Protein AF-A0A6V7H4J6-F1 (afdb_monomer)

Radius of gyration: 13.75 Å; Cα contacts (8 Å, |Δi|>4): 128; chains: 1; bounding box: 33×28×32 Å

InterPro domains:
  IPR024131 Peptide arginase FlmR/OhkR-like [PF12640] (1-95)
  IPR024131 Peptide arginase FlmR/OhkR-like [PTHR13225] (1-98)

Foldseek 3Di:
DVVVVVVVLVVCPDPQAADEDEAEELAQLCAAQQQAALVCLVVPVSLVVRDDSSHVPLSCVSVRNHPHYHYDHDPPSVPDDDDDDDDDDDADDPNRGD

Structure (mmCIF, N/CA/C/O backbone):
data_AF-A0A6V7H4J6-F1
#
_entry.id   AF-A0A6V7H4J6-F1
#
loop_
_atom_site.group_PDB
_atom_site.id
_atom_site.type_symbol
_atom_site.label_atom_id
_atom_site.label_alt_id
_atom_site.label_comp_id
_atom_site.label_asym_id
_atom_site.label_entity_id
_atom_site.label_seq_id
_atom_site.pdbx_PDB_ins_code
_atom_site.Cartn_x
_atom_site.Cartn_y
_atom_site.Cartn_z
_atom_site.occupancy
_atom_site.B_iso_or_equiv
_atom_site.auth_seq_id
_atom_site.auth_comp_id
_atom_site.auth_asym_id
_atom_site.auth_atom_id
_atom_site.pdbx_PDB_model_num
ATOM 1 N N . VAL A 1 1 ? 4.525 15.419 0.573 1.00 87.50 1 VAL A N 1
ATOM 2 C CA . VAL A 1 1 ? 4.190 14.719 -0.696 1.00 87.50 1 VAL A CA 1
ATOM 3 C C . VAL A 1 1 ? 2.796 14.097 -0.653 1.00 87.50 1 VAL A C 1
ATOM 5 O O . VAL A 1 1 ? 1.980 14.443 -1.499 1.00 87.50 1 VAL A O 1
ATOM 8 N N . LEU A 1 2 ? 2.478 13.268 0.349 1.00 94.31 2 LEU A N 1
ATOM 9 C CA . LEU A 1 2 ? 1.199 12.542 0.440 1.00 94.31 2 LEU A CA 1
ATOM 10 C C . LEU A 1 2 ? -0.083 13.385 0.267 1.00 94.31 2 LEU A C 1
ATOM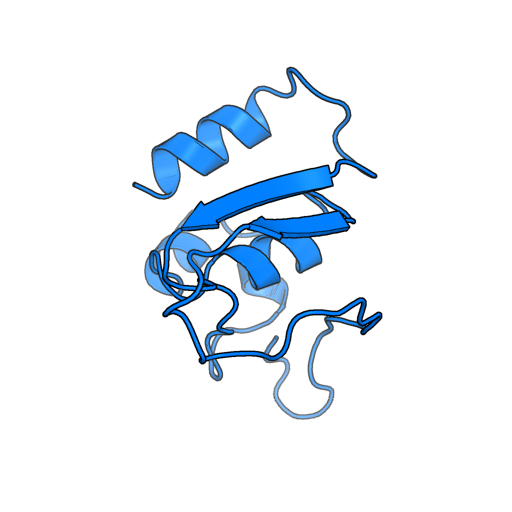 12 O O . LEU A 1 2 ? -0.964 12.934 -0.465 1.00 94.31 2 LEU A O 1
ATOM 16 N N . PRO A 1 3 ? -0.202 14.620 0.807 1.00 94.62 3 PRO A N 1
ATOM 17 C CA . PRO A 1 3 ? -1.409 15.425 0.598 1.00 94.62 3 PRO A CA 1
ATOM 18 C C . PRO A 1 3 ? -1.727 15.701 -0.878 1.00 94.62 3 PRO A C 1
ATOM 20 O O . PRO A 1 3 ? -2.896 15.796 -1.247 1.00 94.62 3 PRO A O 1
ATOM 23 N N . PHE A 1 4 ? -0.706 15.800 -1.736 1.00 94.88 4 PHE A N 1
ATOM 24 C CA . PHE A 1 4 ? -0.898 16.002 -3.173 1.00 94.88 4 PHE A CA 1
ATOM 25 C C . PHE A 1 4 ? -1.417 14.735 -3.859 1.00 94.88 4 PHE A C 1
ATOM 27 O O . PHE A 1 4 ? -2.346 14.828 -4.657 1.00 94.88 4 PHE A O 1
ATOM 34 N N . ILE A 1 5 ? -0.881 13.564 -3.499 1.00 92.81 5 ILE A N 1
ATOM 35 C CA . ILE A 1 5 ? -1.328 12.262 -4.021 1.00 92.81 5 ILE A CA 1
ATOM 36 C C . ILE A 1 5 ? -2.789 12.014 -3.633 1.00 92.81 5 ILE A C 1
ATOM 38 O O . ILE A 1 5 ? -3.627 11.770 -4.499 1.00 92.81 5 ILE A O 1
ATOM 42 N N . TYR A 1 6 ? -3.128 12.168 -2.350 1.00 93.19 6 TYR A N 1
ATOM 43 C CA . TYR A 1 6 ? -4.498 11.983 -1.861 1.00 93.19 6 TYR A CA 1
ATOM 44 C C . TYR A 1 6 ? -5.479 12.997 -2.459 1.00 93.19 6 TYR A C 1
ATOM 46 O O . TYR A 1 6 ? -6.632 12.655 -2.717 1.00 93.19 6 TYR A O 1
ATOM 54 N N . ARG A 1 7 ? -5.040 14.232 -2.747 1.00 93.38 7 ARG A N 1
ATOM 55 C CA . ARG A 1 7 ? -5.855 15.203 -3.493 1.00 93.38 7 ARG A CA 1
ATOM 56 C C . ARG A 1 7 ? -6.162 14.707 -4.910 1.00 93.38 7 ARG A C 1
ATOM 58 O O . ARG A 1 7 ? -7.301 14.828 -5.349 1.00 93.38 7 ARG A O 1
ATOM 65 N N . CYS A 1 8 ? -5.180 14.138 -5.609 1.00 91.88 8 CYS A N 1
ATOM 66 C CA . CYS A 1 8 ? -5.389 13.550 -6.933 1.00 91.88 8 CYS A CA 1
ATOM 67 C C . CYS A 1 8 ? -6.329 12.334 -6.876 1.00 91.88 8 CYS A C 1
ATOM 69 O O . CYS A 1 8 ? -7.264 12.265 -7.668 1.00 91.88 8 CYS A O 1
ATOM 71 N N . LEU A 1 9 ? -6.180 11.435 -5.899 1.00 89.50 9 LEU A N 1
ATOM 72 C CA . LEU A 1 9 ? -7.136 10.336 -5.686 1.00 89.50 9 LEU A CA 1
ATOM 73 C C . LEU A 1 9 ? -8.561 10.867 -5.434 1.00 89.50 9 LEU A C 1
ATOM 75 O O . LEU A 1 9 ? -9.520 10.451 -6.082 1.00 89.50 9 LEU A O 1
ATOM 79 N N . GLY A 1 10 ? -8.694 11.859 -4.548 1.00 89.75 10 GLY A N 1
ATOM 80 C CA . GLY A 1 10 ? -9.973 12.475 -4.188 1.00 89.75 10 GLY A CA 1
ATOM 81 C C . GLY A 1 10 ? -10.632 13.296 -5.299 1.00 89.75 10 GLY A C 1
ATOM 82 O O . GLY A 1 10 ? -11.824 13.576 -5.211 1.00 89.75 10 GLY A O 1
ATOM 83 N N . SER A 1 11 ? -9.891 13.655 -6.351 1.00 91.75 11 SER A N 1
ATOM 84 C CA . SER A 1 11 ? -10.444 14.334 -7.529 1.00 91.75 11 SER A CA 1
ATOM 85 C C . SER A 1 11 ? -11.218 13.406 -8.473 1.00 91.75 11 SER A C 1
ATOM 87 O O . SER A 1 11 ? -11.901 13.902 -9.362 1.00 91.75 11 SER A O 1
ATOM 89 N N . LYS A 1 12 ? -11.165 12.081 -8.253 1.00 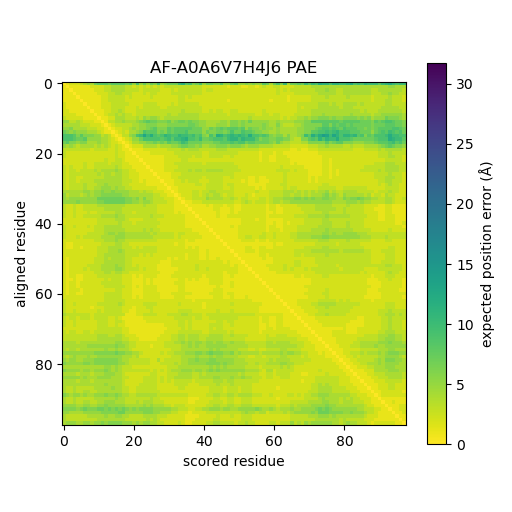86.31 12 LYS A N 1
ATOM 90 C CA . LYS A 1 12 ? -12.016 11.080 -8.926 1.00 86.31 12 LYS A CA 1
ATOM 91 C C . LYS A 1 12 ? -11.962 11.126 -10.460 1.00 86.31 12 LYS A C 1
ATOM 93 O O . LYS A 1 12 ? -12.959 10.880 -11.129 1.00 86.31 12 LYS A O 1
ATOM 98 N N . HIS A 1 13 ? -10.784 11.401 -11.023 1.00 88.81 13 HIS A N 1
ATOM 99 C CA . HIS A 1 13 ? -10.551 11.258 -12.468 1.00 88.81 13 HIS A CA 1
ATOM 100 C C . HIS A 1 13 ? -10.599 9.790 -12.930 1.00 88.81 13 HIS A C 1
ATOM 102 O O . HIS A 1 13 ? -10.791 9.522 -14.112 1.00 88.81 13 HIS A O 1
ATOM 108 N N . LEU A 1 14 ? -10.416 8.849 -11.999 1.00 84.81 14 LEU A N 1
ATOM 109 C CA . LEU A 1 14 ? -10.563 7.408 -12.199 1.00 84.81 14 LEU A CA 1
ATOM 110 C C . LEU A 1 14 ? -11.753 6.890 -11.373 1.00 84.81 14 LEU A C 1
ATOM 112 O O . LEU A 1 14 ? -12.139 7.551 -10.399 1.00 84.81 14 LEU A O 1
ATOM 116 N N . PRO A 1 15 ? -12.313 5.709 -11.714 1.00 84.50 15 PRO A N 1
ATOM 117 C CA . PRO A 1 15 ? -13.239 4.992 -10.837 1.00 84.50 15 PRO A CA 1
ATOM 118 C C . PRO A 1 15 ? -12.684 4.906 -9.414 1.00 84.50 15 PRO A C 1
ATOM 120 O O . PRO A 1 15 ? -11.476 4.879 -9.227 1.00 84.50 15 PRO A O 1
ATOM 123 N N . PHE A 1 16 ? -13.531 4.892 -8.387 1.00 77.38 16 PHE A N 1
ATOM 124 C CA . PHE A 1 16 ? -13.028 4.948 -7.008 1.00 77.38 16 PHE A CA 1
ATOM 125 C C . PHE A 1 16 ? -12.507 3.597 -6.491 1.00 77.38 16 PHE A C 1
ATOM 127 O O . PHE A 1 16 ? -11.785 3.564 -5.503 1.00 77.38 16 PHE A O 1
ATOM 134 N N . GLU A 1 17 ? -12.848 2.499 -7.166 1.00 78.81 17 GLU A N 1
ATOM 135 C CA . GLU A 1 17 ? -12.523 1.133 -6.758 1.00 78.81 17 GLU A CA 1
ATOM 136 C C . GLU A 1 17 ? -11.963 0.310 -7.925 1.00 78.81 17 GLU A C 1
ATOM 138 O O . GLU A 1 17 ? -12.160 0.636 -9.095 1.00 78.81 17 GLU A O 1
ATOM 143 N N . GLY A 1 18 ? -11.251 -0.774 -7.603 1.00 81.81 18 GLY A N 1
ATOM 144 C CA . GLY A 1 18 ? -10.754 -1.730 -8.600 1.00 81.81 18 GLY A CA 1
ATOM 145 C C . GLY A 1 18 ? -9.555 -1.258 -9.430 1.00 81.81 18 GLY A C 1
ATOM 146 O O . GLY A 1 18 ? -9.078 -2.010 -10.276 1.00 81.81 18 GLY A O 1
ATOM 147 N N . ASN A 1 19 ? -9.030 -0.057 -9.175 1.00 91.31 19 ASN A N 1
ATOM 148 C CA . ASN A 1 19 ? -7.867 0.460 -9.894 1.00 91.31 19 ASN A CA 1
ATOM 149 C C . ASN A 1 19 ? -6.598 -0.360 -9.636 1.00 91.31 19 ASN A C 1
ATOM 151 O O . ASN A 1 19 ? -6.428 -0.979 -8.576 1.00 91.31 19 ASN A O 1
ATOM 155 N N . ALA A 1 20 ? -5.672 -0.270 -10.591 1.00 94.12 20 ALA A N 1
ATOM 156 C CA . ALA A 1 20 ? -4.290 -0.692 -10.433 1.00 94.12 20 ALA A CA 1
ATOM 157 C C . ALA A 1 20 ? -3.389 0.522 -10.167 1.00 94.12 20 ALA A C 1
ATOM 159 O O . ALA A 1 20 ? -3.389 1.483 -10.935 1.00 94.12 20 ALA A O 1
ATOM 160 N N . PHE A 1 21 ? -2.616 0.465 -9.085 1.00 95.12 21 PHE A N 1
ATOM 161 C CA . PHE A 1 21 ? -1.577 1.431 -8.753 1.00 95.12 21 PHE A CA 1
ATOM 162 C C . PHE A 1 21 ? -0.216 0.892 -9.199 1.00 95.12 21 PHE A C 1
ATOM 164 O O . PHE A 1 21 ? 0.181 -0.205 -8.802 1.00 95.12 21 PHE A O 1
ATOM 171 N N . VAL A 1 22 ? 0.490 1.658 -10.033 1.00 97.06 22 VAL A N 1
ATOM 172 C CA . VAL A 1 22 ? 1.836 1.320 -10.513 1.00 97.06 22 VAL A CA 1
ATOM 173 C C . VAL A 1 22 ? 2.848 2.185 -9.771 1.00 97.06 22 VAL A C 1
ATOM 175 O O . VAL A 1 22 ? 2.846 3.406 -9.917 1.00 97.06 22 VAL A O 1
ATOM 178 N N . HIS A 1 23 ? 3.706 1.543 -8.983 1.00 97.19 23 HIS A N 1
ATOM 179 C CA . HIS A 1 23 ? 4.773 2.166 -8.208 1.00 97.19 23 HIS A CA 1
ATOM 180 C C . HIS A 1 23 ? 6.117 1.938 -8.900 1.00 97.19 23 HIS A C 1
ATOM 182 O O . HIS A 1 23 ? 6.532 0.792 -9.075 1.00 97.19 23 HIS A O 1
ATOM 188 N N . LEU A 1 24 ? 6.780 3.017 -9.314 1.00 97.62 24 LEU A N 1
ATOM 189 C CA . LEU A 1 24 ? 8.089 2.983 -9.970 1.00 97.62 24 LEU A CA 1
ATOM 190 C C . LEU A 1 24 ? 9.133 3.548 -9.005 1.00 97.62 24 LEU A C 1
ATOM 192 O O . LEU A 1 24 ? 9.310 4.762 -8.940 1.00 97.62 24 LEU A O 1
ATOM 196 N N . ASP A 1 25 ? 9.805 2.687 -8.248 1.00 96.88 25 ASP A N 1
ATOM 197 C CA . ASP A 1 25 ? 10.779 3.120 -7.239 1.00 96.88 25 ASP A CA 1
ATOM 198 C C . ASP A 1 25 ? 11.735 1.971 -6.880 1.00 96.88 25 ASP A C 1
ATOM 200 O O . ASP A 1 25 ? 11.427 0.794 -7.082 1.00 96.88 25 ASP A O 1
ATOM 204 N N . SER A 1 26 ? 12.906 2.286 -6.328 1.00 96.56 26 SER A N 1
ATOM 205 C CA . SER A 1 26 ? 13.785 1.281 -5.726 1.00 96.56 26 SER A CA 1
ATOM 206 C C . SER A 1 26 ? 13.311 0.806 -4.354 1.00 96.56 26 SER A C 1
ATOM 208 O O . SER A 1 26 ? 13.789 -0.227 -3.885 1.00 96.56 26 SER A O 1
ATOM 210 N N . HIS A 1 27 ? 12.404 1.533 -3.703 1.00 96.94 27 HIS A N 1
ATOM 211 C CA . HIS A 1 27 ? 11.794 1.165 -2.429 1.00 96.94 27 HIS A CA 1
ATOM 212 C C . HIS A 1 27 ? 10.344 0.721 -2.638 1.00 96.94 27 HIS A C 1
ATOM 214 O O . HIS A 1 27 ? 9.638 1.288 -3.466 1.00 96.94 27 HIS A O 1
ATOM 220 N N . PRO A 1 28 ? 9.869 -0.294 -1.903 1.00 95.56 28 PRO A N 1
ATOM 221 C CA . PRO A 1 28 ? 8.503 -0.764 -2.082 1.00 95.56 28 PRO A CA 1
ATOM 222 C C . PRO A 1 28 ? 7.459 0.209 -1.531 1.00 95.56 28 PRO A C 1
ATOM 224 O O . PRO A 1 28 ? 6.352 0.238 -2.051 1.00 95.56 28 PRO A O 1
ATOM 227 N N . ASP A 1 29 ? 7.780 0.965 -0.476 1.00 96.06 29 ASP A N 1
ATOM 228 C CA . ASP A 1 29 ? 6.858 1.867 0.239 1.00 96.06 29 ASP A CA 1
ATOM 229 C C . ASP A 1 29 ? 5.569 1.188 0.752 1.00 96.06 29 ASP A C 1
ATOM 231 O O . ASP A 1 29 ? 4.528 1.813 0.978 1.00 96.06 29 ASP A O 1
ATOM 235 N N . MET A 1 30 ? 5.650 -0.133 0.946 1.00 95.62 30 MET A N 1
ATOM 236 C CA . MET A 1 30 ? 4.557 -1.014 1.372 1.00 95.62 30 MET A CA 1
ATOM 237 C C . MET A 1 30 ? 4.608 -1.346 2.869 1.00 95.62 30 MET A C 1
ATOM 239 O O . MET A 1 30 ? 4.088 -2.379 3.283 1.00 95.62 30 MET A O 1
ATOM 243 N N . LEU A 1 31 ? 5.263 -0.535 3.703 1.00 94.94 31 LEU A N 1
ATOM 244 C CA . LEU A 1 31 ? 5.198 -0.757 5.148 1.00 94.94 31 LEU A CA 1
ATOM 245 C C . LEU A 1 31 ? 3.804 -0.397 5.691 1.00 94.94 31 LEU A C 1
ATOM 247 O O . LEU A 1 31 ? 3.028 0.312 5.052 1.00 94.94 31 LEU A O 1
ATOM 251 N N . ILE A 1 32 ? 3.497 -0.894 6.889 1.00 93.31 32 ILE A N 1
ATOM 252 C CA . ILE A 1 32 ? 2.282 -0.559 7.643 1.00 93.31 32 ILE A CA 1
ATOM 253 C C . ILE A 1 32 ? 2.707 0.053 8.986 1.00 93.31 32 ILE A C 1
ATOM 255 O O . ILE A 1 32 ? 3.573 -0.525 9.658 1.00 93.31 32 ILE A O 1
ATOM 259 N N . PRO A 1 33 ? 2.125 1.188 9.418 1.00 93.12 33 PRO A N 1
ATOM 260 C CA . PRO A 1 33 ? 2.381 1.728 10.747 1.00 93.12 33 PRO A CA 1
ATOM 261 C C . PRO A 1 33 ? 1.768 0.809 11.815 1.00 93.12 33 PRO A C 1
ATOM 263 O O . PRO A 1 33 ? 0.552 0.746 11.976 1.00 93.12 33 PRO A O 1
ATOM 266 N N . LYS A 1 34 ? 2.617 0.096 12.565 1.00 88.69 34 LYS A N 1
ATOM 267 C CA . LYS A 1 34 ? 2.208 -0.981 13.496 1.00 88.69 34 LYS A CA 1
ATOM 268 C C . LYS A 1 34 ? 1.239 -0.550 14.602 1.00 88.69 34 LYS A C 1
ATOM 270 O O . LYS A 1 34 ? 0.561 -1.391 15.180 1.00 88.69 34 LYS A O 1
ATOM 275 N N . THR A 1 35 ? 1.236 0.731 14.951 1.00 93.56 35 THR A N 1
ATOM 276 C CA . THR A 1 35 ? 0.436 1.286 16.051 1.00 93.56 35 THR A CA 1
ATOM 277 C C . THR A 1 35 ? -0.773 2.078 15.569 1.00 93.56 35 THR A C 1
ATOM 279 O O . THR A 1 35 ? -1.619 2.424 16.391 1.00 93.56 35 THR A O 1
ATOM 282 N N . MET A 1 36 ? -0.881 2.358 14.266 1.00 97.00 36 MET A N 1
ATOM 283 C CA . MET A 1 36 ? -1.998 3.128 13.727 1.00 97.00 36 MET A CA 1
ATOM 284 C C . MET A 1 36 ? -3.273 2.285 13.786 1.00 97.00 36 MET A C 1
ATOM 286 O O . MET A 1 36 ? -3.306 1.146 13.314 1.00 97.00 36 MET A O 1
ATOM 290 N N . LEU A 1 37 ? -4.345 2.851 14.343 1.00 97.94 37 LEU A N 1
ATOM 291 C CA . LEU A 1 37 ? -5.656 2.209 14.342 1.00 97.94 37 LEU A CA 1
ATOM 292 C C . LEU A 1 37 ? -6.172 2.068 12.908 1.00 97.94 37 LEU A C 1
ATOM 294 O O . LEU A 1 37 ? -6.102 3.006 12.118 1.00 97.94 37 LEU A O 1
ATOM 298 N N . ALA A 1 38 ? -6.781 0.929 12.578 1.00 97.50 38 ALA A N 1
ATOM 299 C CA . ALA A 1 38 ? -7.274 0.689 11.221 1.00 97.50 38 ALA A CA 1
ATOM 300 C C . ALA A 1 38 ? -8.295 1.741 10.766 1.00 97.50 38 ALA A C 1
ATOM 302 O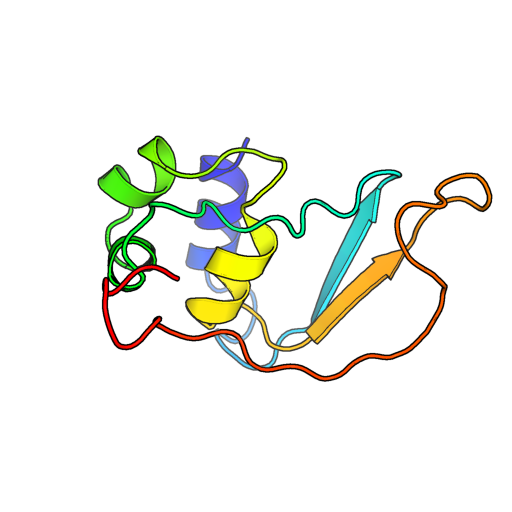 O . ALA A 1 38 ? -8.342 2.099 9.596 1.00 97.50 38 ALA A O 1
ATOM 303 N N . ASN A 1 39 ? -9.084 2.284 11.696 1.00 97.25 39 ASN A N 1
ATOM 304 C CA . ASN A 1 39 ? -10.087 3.298 11.378 1.00 97.25 39 ASN A CA 1
ATOM 305 C C . ASN A 1 39 ? -9.494 4.678 11.048 1.00 97.25 39 ASN A C 1
ATOM 307 O O . ASN A 1 39 ? -10.194 5.515 10.479 1.00 97.25 39 ASN A O 1
ATOM 311 N N . THR A 1 40 ? -8.218 4.912 11.359 1.00 97.62 40 THR A N 1
ATOM 312 C CA . THR A 1 40 ? -7.534 6.179 11.087 1.00 97.62 40 THR A CA 1
ATOM 313 C C . THR A 1 40 ? -7.443 6.479 9.591 1.00 97.62 40 THR A C 1
ATOM 315 O O . THR A 1 40 ? -7.417 7.645 9.216 1.00 97.62 40 THR A O 1
ATOM 318 N N . VAL A 1 41 ? -7.502 5.467 8.713 1.00 96.38 41 VAL A N 1
ATOM 319 C CA . VAL A 1 41 ? -7.459 5.676 7.252 1.00 96.38 41 VAL A CA 1
ATOM 320 C C . VAL A 1 41 ? -8.600 6.545 6.708 1.00 96.38 41 VAL A C 1
ATOM 322 O O . VAL A 1 41 ? -8.472 7.110 5.625 1.00 96.38 41 VAL A O 1
ATOM 325 N N . TRP A 1 42 ? -9.701 6.685 7.453 1.00 95.50 42 TRP A N 1
ATOM 326 C CA . TRP A 1 42 ? -10.845 7.519 7.071 1.00 95.50 42 TRP A CA 1
ATOM 327 C C . TRP A 1 42 ? -10.846 8.912 7.719 1.00 95.50 42 TRP A C 1
ATOM 329 O O . TRP A 1 42 ? -11.651 9.758 7.328 1.00 95.50 42 TRP A O 1
ATOM 339 N N . ASP A 1 43 ? -9.936 9.192 8.656 1.00 96.88 43 ASP A N 1
ATOM 340 C CA . ASP A 1 43 ? -9.709 10.537 9.191 1.00 96.88 43 ASP A CA 1
ATOM 341 C C . ASP A 1 43 ? -8.454 11.128 8.549 1.00 96.88 43 ASP A C 1
ATOM 343 O O . ASP A 1 43 ? -7.330 10.820 8.928 1.00 96.88 43 ASP A O 1
ATOM 347 N N . LYS A 1 44 ? -8.646 12.030 7.584 1.00 93.62 44 LYS A N 1
ATOM 348 C CA . LYS A 1 44 ? -7.556 12.674 6.840 1.00 93.62 44 LYS A CA 1
ATOM 349 C C . LYS A 1 44 ? -6.484 13.302 7.741 1.00 93.62 44 LYS A C 1
ATOM 351 O O . LYS A 1 44 ? -5.303 13.237 7.403 1.00 93.62 44 LYS A O 1
ATOM 356 N N . ASN A 1 45 ? -6.883 13.974 8.820 1.00 94.12 45 ASN A N 1
ATOM 357 C CA . ASN A 1 45 ? -5.942 14.729 9.645 1.00 94.12 45 ASN A CA 1
ATOM 358 C C . ASN A 1 45 ? -5.099 13.778 10.493 1.00 94.12 45 ASN A C 1
ATOM 360 O O . ASN A 1 45 ? -3.881 13.932 10.533 1.00 94.12 45 ASN A O 1
ATOM 364 N N . GLN A 1 46 ? -5.738 12.777 11.102 1.00 96.62 46 GLN A N 1
ATOM 365 C CA . GLN A 1 46 ? -5.037 11.746 11.869 1.00 96.62 46 GLN A CA 1
ATOM 366 C C . GLN A 1 46 ? -4.198 10.840 10.966 1.00 96.62 46 GLN A C 1
ATOM 368 O O . GLN A 1 46 ? -3.076 10.487 11.312 1.00 96.62 46 GLN A O 1
ATOM 373 N N . LEU A 1 47 ? -4.695 10.505 9.775 1.00 96.94 47 LEU A N 1
ATOM 374 C CA . LEU A 1 47 ? -3.957 9.704 8.809 1.00 96.94 47 LEU A CA 1
ATOM 375 C C . LEU A 1 47 ? -2.612 10.351 8.496 1.00 96.94 47 LEU A C 1
ATOM 377 O O . 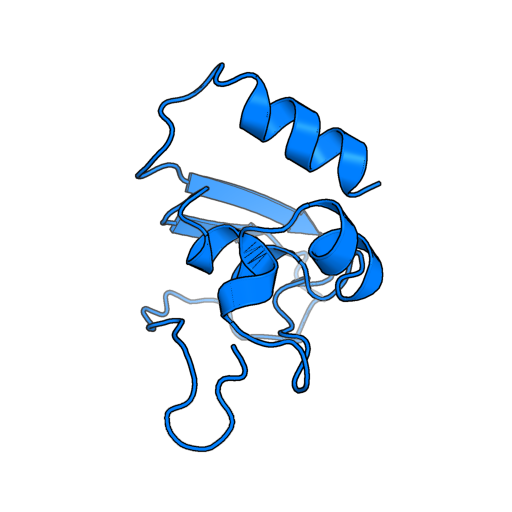LEU A 1 47 ? -1.579 9.714 8.653 1.00 96.94 47 LEU A O 1
ATOM 381 N N . PHE A 1 48 ? -2.600 11.633 8.123 1.00 96.44 48 PHE A N 1
ATOM 382 C CA . PHE A 1 48 ? -1.358 12.315 7.760 1.00 96.44 48 PHE A CA 1
ATOM 383 C C . PHE A 1 48 ? -0.378 12.539 8.916 1.00 96.44 48 PHE A C 1
ATOM 385 O O . PHE A 1 48 ? 0.777 12.853 8.635 1.00 96.44 48 PHE A O 1
ATOM 392 N N . SER A 1 49 ? -0.789 12.369 10.176 1.00 95.56 49 SER A N 1
ATOM 393 C CA . SER A 1 49 ? 0.154 12.307 11.300 1.00 95.56 49 SER A CA 1
ATOM 394 C C . SER A 1 49 ? 0.757 10.915 11.525 1.00 95.56 49 SER A C 1
ATOM 396 O O . SER A 1 49 ? 1.798 10.821 12.164 1.00 95.56 49 SER A O 1
ATOM 398 N N . GLU A 1 50 ? 0.138 9.855 11.000 1.00 96.81 50 GLU A N 1
ATOM 399 C CA . GLU A 1 50 ? 0.519 8.453 11.249 1.00 96.81 50 GLU A CA 1
ATOM 400 C C . GLU A 1 50 ? 1.298 7.810 10.088 1.00 96.81 50 GLU A C 1
A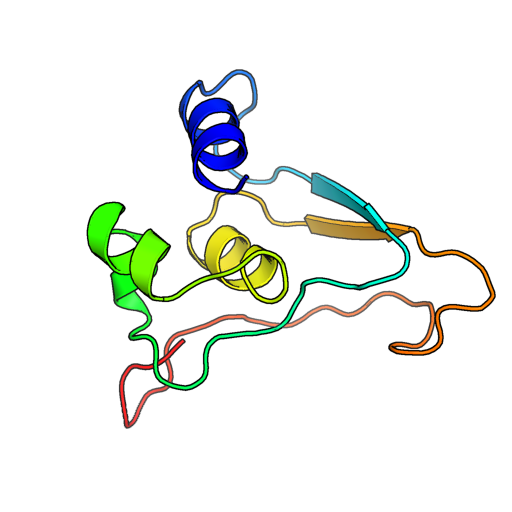TOM 402 O O . GLU A 1 50 ? 2.020 6.831 10.288 1.00 96.81 50 GLU A O 1
ATOM 407 N N . ILE A 1 51 ? 1.170 8.349 8.869 1.00 96.94 51 ILE A N 1
ATOM 408 C CA . ILE A 1 51 ? 1.835 7.813 7.671 1.00 96.94 51 ILE A CA 1
ATOM 409 C C . ILE A 1 51 ? 2.906 8.752 7.111 1.00 96.94 51 ILE A C 1
ATOM 411 O O . ILE A 1 51 ? 2.812 9.979 7.163 1.00 96.94 51 ILE A O 1
ATOM 415 N N . SER A 1 52 ? 3.906 8.151 6.482 1.00 96.19 52 SER A N 1
ATOM 416 C CA . SER A 1 52 ? 4.981 8.797 5.743 1.00 96.19 52 SER A CA 1
ATOM 417 C C . SER A 1 52 ? 5.139 8.136 4.367 1.00 96.19 52 SER A C 1
ATOM 419 O O . SER A 1 52 ? 4.385 7.240 3.984 1.00 96.19 52 SER A O 1
ATOM 421 N N . ILE A 1 53 ? 6.096 8.614 3.570 1.00 95.62 53 ILE A N 1
ATOM 422 C CA . ILE A 1 53 ? 6.300 8.116 2.201 1.00 95.62 53 ILE A CA 1
ATOM 423 C C . ILE A 1 53 ? 6.656 6.624 2.137 1.00 95.62 53 ILE A C 1
ATOM 425 O O . ILE A 1 53 ? 6.409 6.017 1.108 1.00 95.62 53 ILE A O 1
ATOM 429 N N . GLU A 1 54 ? 7.154 6.025 3.220 1.00 95.88 54 GLU A N 1
ATOM 430 C CA . GLU A 1 54 ? 7.591 4.621 3.245 1.00 95.88 54 GLU A CA 1
ATOM 431 C C . GLU A 1 54 ? 6.471 3.624 3.609 1.00 95.88 54 GLU A C 1
ATOM 433 O O . GLU A 1 54 ? 6.657 2.412 3.478 1.00 95.88 54 GLU A O 1
ATOM 438 N N . ASN A 1 55 ? 5.323 4.103 4.116 1.00 95.94 55 ASN A N 1
ATOM 439 C CA . ASN A 1 55 ? 4.297 3.252 4.738 1.00 95.94 55 ASN A CA 1
ATOM 440 C C . ASN A 1 55 ? 2.839 3.618 4.383 1.00 95.94 55 ASN A C 1
ATOM 442 O O . ASN A 1 55 ? 1.906 3.228 5.084 1.00 95.94 55 ASN A O 1
ATOM 446 N N . TRP A 1 56 ? 2.618 4.382 3.309 1.00 96.19 56 TRP A N 1
ATOM 447 C CA . TRP A 1 56 ? 1.288 4.891 2.948 1.00 96.19 56 TRP A CA 1
ATOM 448 C C . TRP A 1 56 ? 0.498 3.988 1.990 1.00 96.19 56 TRP A C 1
ATOM 450 O O . TRP A 1 56 ? -0.733 4.077 1.961 1.00 96.19 56 TRP A O 1
ATOM 460 N N . ILE A 1 57 ? 1.177 3.152 1.192 1.00 97.06 57 ILE A N 1
ATOM 461 C CA . ILE A 1 57 ? 0.550 2.407 0.087 1.00 97.06 57 ILE A CA 1
ATOM 462 C C . ILE A 1 57 ? -0.457 1.387 0.623 1.00 97.06 57 ILE A C 1
ATOM 464 O O . ILE A 1 57 ? -1.596 1.344 0.161 1.00 97.06 57 ILE A O 1
ATOM 468 N N . LEU A 1 58 ? -0.079 0.581 1.618 1.00 96.75 58 LEU A N 1
ATOM 469 C CA . LEU A 1 58 ? -0.981 -0.441 2.158 1.00 96.75 58 LEU A CA 1
ATOM 47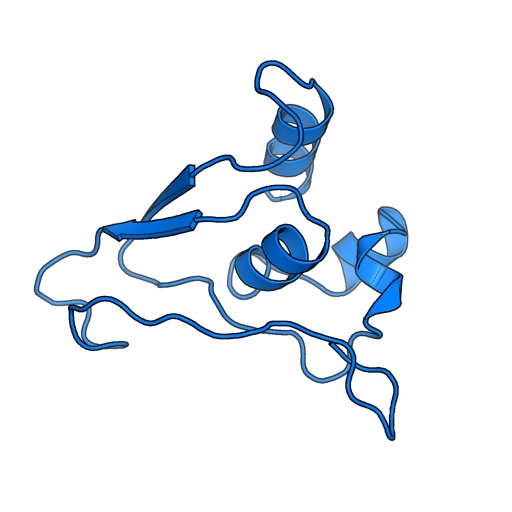0 C C . LEU A 1 58 ? -2.184 0.155 2.920 1.00 96.75 58 LEU A C 1
ATOM 472 O O . LEU A 1 58 ? -3.299 -0.312 2.683 1.00 96.75 58 LEU A O 1
ATOM 476 N N . PRO A 1 59 ? -2.041 1.223 3.734 1.00 96.44 59 PRO A N 1
ATOM 477 C CA . PRO A 1 59 ? -3.190 1.970 4.250 1.00 96.44 59 PRO A CA 1
ATOM 478 C C . PRO A 1 59 ? -4.133 2.510 3.164 1.00 96.44 59 PRO A C 1
ATOM 480 O O . PRO A 1 59 ? -5.351 2.418 3.313 1.00 96.44 59 PRO A O 1
ATOM 483 N N . ALA A 1 60 ? -3.599 3.025 2.050 1.00 95.06 60 ALA A N 1
ATOM 484 C CA . ALA A 1 60 ? -4.414 3.512 0.935 1.00 95.06 60 ALA A CA 1
ATOM 485 C C . ALA A 1 60 ? -5.181 2.378 0.227 1.00 95.06 60 ALA A C 1
ATOM 487 O O . ALA A 1 60 ? -6.345 2.558 -0.144 1.00 95.06 60 ALA A O 1
ATOM 488 N N . ALA A 1 61 ? -4.555 1.206 0.075 1.00 95.19 61 ALA A N 1
ATOM 489 C CA . ALA A 1 61 ? -5.205 0.004 -0.441 1.00 95.19 61 ALA A CA 1
ATOM 490 C C . ALA A 1 61 ? -6.325 -0.476 0.498 1.00 95.19 61 ALA A C 1
ATOM 492 O O . ALA A 1 61 ? -7.429 -0.768 0.044 1.00 95.19 61 ALA A O 1
ATOM 493 N N . TYR A 1 62 ? -6.073 -0.492 1.812 1.00 95.56 62 TYR A N 1
ATOM 494 C CA . TYR A 1 62 ? -7.075 -0.840 2.824 1.00 95.56 62 TYR A CA 1
ATOM 495 C C . TYR A 1 62 ? -8.273 0.121 2.824 1.00 95.56 62 TYR A C 1
ATOM 497 O O . TYR A 1 62 ? -9.415 -0.317 2.944 1.00 95.56 62 TYR A O 1
ATOM 505 N N . ALA A 1 63 ? -8.037 1.418 2.606 1.00 93.62 63 ALA A N 1
ATOM 506 C CA . ALA A 1 63 ? -9.091 2.420 2.436 1.00 93.62 63 ALA A CA 1
ATOM 507 C C . ALA A 1 63 ? -9.896 2.264 1.126 1.00 93.62 63 ALA A C 1
ATOM 509 O O . ALA A 1 63 ? -10.889 2.968 0.930 1.00 93.62 63 ALA A O 1
ATOM 510 N N . GLY A 1 64 ? -9.481 1.361 0.230 1.00 92.12 64 GLY A N 1
ATOM 511 C CA . GLY A 1 64 ? -10.180 1.031 -1.010 1.00 92.12 64 GLY A CA 1
ATOM 512 C C . GLY A 1 64 ? -9.802 1.888 -2.219 1.00 92.12 64 GLY A C 1
ATOM 513 O O . GLY A 1 64 ? -10.439 1.756 -3.258 1.00 92.12 64 GLY A O 1
ATOM 514 N N . HIS A 1 65 ? -8.774 2.742 -2.133 1.00 92.25 65 HIS A N 1
ATOM 515 C CA . HIS A 1 65 ? -8.391 3.635 -3.240 1.00 92.25 65 HIS A CA 1
ATOM 516 C C . HIS A 1 65 ? -7.902 2.891 -4.496 1.00 92.25 65 HIS A C 1
ATOM 518 O O . HIS A 1 65 ? -8.000 3.399 -5.616 1.00 92.25 65 HIS A O 1
ATOM 524 N N . PHE A 1 66 ? -7.357 1.690 -4.315 1.00 93.81 66 PHE A N 1
ATOM 525 C CA . PHE A 1 66 ? -6.956 0.777 -5.379 1.00 93.81 66 PHE A CA 1
ATOM 526 C C . PHE A 1 66 ? -6.956 -0.659 -4.855 1.00 93.81 66 PHE A C 1
ATOM 528 O O . PHE A 1 66 ? -6.897 -0.896 -3.650 1.00 93.81 66 PHE A O 1
ATOM 535 N N . LYS A 1 67 ? -7.027 -1.620 -5.778 1.00 93.94 67 LYS A N 1
ATOM 536 C CA . LYS A 1 67 ? -7.069 -3.055 -5.465 1.00 93.94 67 LYS A CA 1
ATOM 537 C C . LYS A 1 67 ? -5.784 -3.772 -5.857 1.00 93.94 67 LYS A C 1
ATOM 539 O O . LYS A 1 67 ? -5.361 -4.696 -5.170 1.00 93.94 67 LYS A O 1
ATOM 544 N N . HIS A 1 68 ? -5.189 -3.368 -6.973 1.00 95.75 68 HIS A N 1
ATOM 545 C CA . HIS A 1 68 ? -3.986 -3.992 -7.506 1.00 95.75 68 HIS A CA 1
ATOM 546 C C . HIS A 1 68 ? -2.794 -3.061 -7.312 1.00 95.75 68 HIS A C 1
ATOM 548 O O . HIS A 1 68 ? -2.904 -1.860 -7.543 1.00 95.75 68 HIS A O 1
ATOM 554 N N . LEU A 1 69 ? -1.662 -3.625 -6.903 1.00 96.31 69 LEU A N 1
ATOM 555 C CA . LEU A 1 69 ? -0.408 -2.916 -6.691 1.00 96.31 69 LEU A CA 1
ATOM 556 C C . LEU A 1 69 ? 0.673 -3.588 -7.531 1.00 96.31 69 LEU A C 1
ATOM 558 O O . LEU A 1 69 ? 0.924 -4.781 -7.376 1.00 96.31 69 LEU A O 1
ATOM 562 N N . ILE A 1 70 ? 1.293 -2.824 -8.423 1.00 97.88 70 ILE A N 1
ATOM 563 C CA . ILE A 1 70 ? 2.394 -3.275 -9.270 1.00 97.88 70 ILE A CA 1
ATOM 564 C C . ILE A 1 70 ? 3.613 -2.451 -8.883 1.00 97.88 70 ILE A C 1
ATOM 566 O O . ILE A 1 70 ? 3.644 -1.251 -9.137 1.00 97.88 70 ILE A O 1
ATOM 570 N N . TRP A 1 71 ? 4.613 -3.085 -8.279 1.00 98.00 71 TRP A N 1
ATOM 571 C CA . TRP A 1 71 ? 5.894 -2.443 -8.002 1.00 98.00 71 TRP A CA 1
ATOM 572 C C . TRP A 1 71 ? 6.901 -2.832 -9.073 1.00 98.00 71 TRP A C 1
ATOM 574 O O . TRP A 1 71 ? 7.263 -4.000 -9.209 1.00 98.00 71 TRP A O 1
ATOM 584 N N . VAL A 1 72 ? 7.334 -1.845 -9.850 1.00 98.00 72 VAL A N 1
ATOM 585 C CA . VAL A 1 72 ? 8.404 -2.002 -10.830 1.00 98.00 72 VAL A CA 1
ATOM 586 C C . VAL A 1 72 ? 9.664 -1.430 -10.206 1.00 98.00 72 VAL A C 1
ATOM 588 O O . VAL A 1 72 ? 9.749 -0.233 -9.927 1.00 98.00 72 VAL A O 1
ATOM 591 N N . LYS A 1 73 ? 10.638 -2.307 -9.986 1.00 97.69 73 LYS A N 1
ATOM 592 C CA . LYS A 1 73 ? 11.873 -1.992 -9.276 1.00 97.69 73 LYS A CA 1
ATOM 593 C C . LYS A 1 73 ? 13.093 -2.264 -10.151 1.00 97.69 73 LYS A C 1
ATOM 595 O O . LYS A 1 73 ? 13.036 -3.132 -11.025 1.00 97.69 73 LYS A O 1
ATOM 600 N N . PRO A 1 74 ? 14.208 -1.552 -9.935 1.00 97.81 74 PRO A N 1
ATOM 601 C CA . PRO A 1 74 ? 15.442 -1.850 -10.636 1.00 97.81 74 PRO A CA 1
ATOM 602 C C . PRO A 1 74 ? 16.029 -3.202 -10.184 1.00 97.81 74 PRO A C 1
ATOM 604 O O . PRO A 1 74 ? 15.762 -3.641 -9.062 1.00 97.81 74 PRO A O 1
ATOM 607 N N . PRO A 1 75 ? 16.899 -3.838 -10.994 1.00 96.44 75 PRO A N 1
ATOM 608 C CA . PRO A 1 75 ? 17.449 -5.166 -10.694 1.00 96.44 75 PRO A CA 1
ATOM 609 C C . PRO A 1 75 ? 18.242 -5.272 -9.382 1.00 96.44 75 PRO A C 1
ATOM 611 O O . PRO A 1 75 ? 18.456 -6.371 -8.886 1.00 96.44 75 PRO A O 1
ATOM 614 N N . TRP A 1 76 ? 18.700 -4.148 -8.821 1.00 95.69 76 TRP A N 1
ATOM 615 C CA . TRP A 1 76 ? 19.451 -4.109 -7.560 1.00 95.69 76 TRP A CA 1
ATOM 616 C C . TRP A 1 76 ? 18.572 -3.968 -6.305 1.00 95.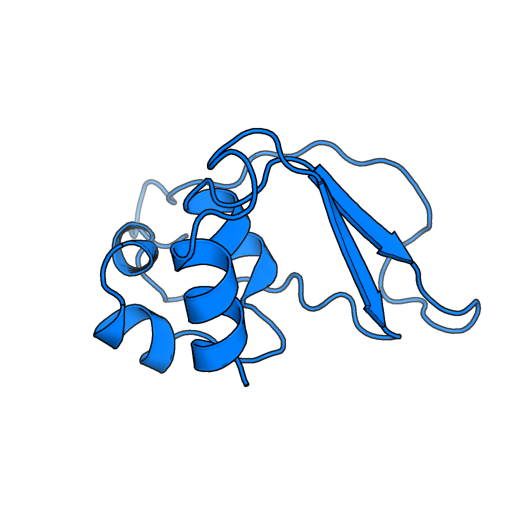69 76 TRP A C 1
ATOM 618 O O . TRP A 1 76 ? 19.085 -4.066 -5.190 1.00 95.69 76 TRP A O 1
ATOM 628 N N . ALA A 1 77 ? 17.266 -3.728 -6.453 1.00 97.12 77 ALA A N 1
ATOM 629 C CA . ALA A 1 77 ? 16.330 -3.651 -5.334 1.00 97.12 77 ALA A CA 1
ATOM 630 C C . ALA A 1 77 ? 15.912 -5.067 -4.894 1.00 97.12 77 ALA A C 1
ATOM 632 O O . ALA A 1 77 ? 15.080 -5.716 -5.532 1.00 97.12 77 ALA A O 1
ATOM 633 N N . ASN A 1 78 ? 16.507 -5.554 -3.801 1.00 95.69 78 ASN A N 1
ATOM 634 C CA . ASN A 1 78 ? 16.371 -6.937 -3.322 1.00 95.69 78 ASN A CA 1
ATOM 635 C C . ASN A 1 78 ? 15.445 -7.091 -2.100 1.00 95.69 78 ASN A C 1
ATOM 637 O O . ASN A 1 78 ? 15.459 -8.132 -1.448 1.00 95.69 78 ASN A O 1
ATOM 641 N N . GLN A 1 79 ? 14.652 -6.069 -1.758 1.00 94.88 79 GLN A N 1
ATOM 642 C CA . GLN A 1 79 ? 13.790 -6.083 -0.567 1.00 94.88 79 GLN A CA 1
ATOM 643 C C . GLN A 1 79 ? 12.676 -7.140 -0.644 1.00 94.88 79 GLN A C 1
ATOM 645 O O . GLN A 1 79 ? 12.249 -7.646 0.389 1.00 94.88 79 GLN A O 1
ATOM 650 N N . MET A 1 80 ? 12.203 -7.474 -1.850 1.00 93.88 80 MET A N 1
ATOM 651 C CA . MET A 1 80 ? 11.264 -8.573 -2.101 1.00 93.88 80 MET A CA 1
ATOM 652 C C . MET A 1 80 ? 11.613 -9.274 -3.417 1.00 93.88 80 MET A C 1
ATOM 654 O O . MET A 1 80 ? 12.135 -8.645 -4.341 1.00 93.88 80 MET A O 1
ATOM 658 N N . VAL A 1 81 ? 11.316 -10.572 -3.489 1.00 94.62 81 VAL A N 1
ATOM 659 C CA . VAL A 1 81 ? 11.489 -11.385 -4.701 1.00 94.62 81 VAL A CA 1
ATOM 660 C C . VAL A 1 81 ? 10.429 -11.004 -5.732 1.00 94.62 81 VAL A C 1
ATOM 662 O O . VAL A 1 81 ? 9.281 -10.734 -5.375 1.00 94.62 81 VAL A O 1
ATOM 665 N N . ASP A 1 82 ? 10.812 -11.004 -7.006 1.00 95.75 82 ASP A N 1
ATOM 666 C CA . ASP A 1 82 ? 9.881 -10.771 -8.107 1.00 95.75 82 ASP A CA 1
ATOM 667 C C . ASP A 1 82 ? 8.833 -11.887 -8.149 1.00 95.75 82 ASP A C 1
ATOM 669 O O . ASP A 1 82 ? 9.155 -13.076 -8.111 1.00 95.75 82 ASP A O 1
ATOM 673 N N . GLY A 1 83 ? 7.561 -11.514 -8.229 1.00 96.50 83 GLY A N 1
ATOM 674 C CA . GLY A 1 83 ? 6.479 -12.484 -8.241 1.00 96.50 83 GLY A CA 1
ATOM 675 C C . GLY A 1 83 ? 5.112 -11.847 -8.070 1.00 96.50 83 GLY A C 1
ATOM 676 O O . GLY A 1 83 ? 4.962 -10.627 -8.030 1.00 96.50 83 GLY A O 1
ATOM 677 N N . VAL A 1 84 ? 4.105 -12.710 -7.974 1.00 97.25 84 VAL A N 1
ATOM 678 C CA . VAL A 1 84 ? 2.718 -12.316 -7.741 1.00 97.25 84 VAL A CA 1
ATOM 679 C C . VAL A 1 84 ? 2.274 -12.904 -6.414 1.00 97.25 84 VAL A C 1
ATOM 681 O O . VAL A 1 84 ? 2.256 -14.122 -6.244 1.00 97.25 84 VAL A O 1
ATOM 684 N N . THR A 1 85 ? 1.870 -12.032 -5.495 1.00 95.31 85 THR A N 1
ATOM 685 C CA . THR A 1 85 ? 1.362 -12.422 -4.179 1.00 95.31 85 THR A CA 1
ATOM 686 C C . THR A 1 85 ? -0.026 -11.834 -3.985 1.00 95.31 85 THR A C 1
ATOM 688 O O . THR A 1 85 ? -0.256 -10.661 -4.269 1.00 95.31 85 THR A O 1
ATOM 691 N N . THR A 1 86 ? -0.955 -12.649 -3.484 1.00 96.38 86 THR A N 1
ATOM 692 C CA . THR A 1 86 ? -2.282 -12.196 -3.047 1.00 96.38 86 THR A CA 1
ATOM 693 C C . THR A 1 86 ? -2.367 -12.324 -1.537 1.00 96.38 86 THR A C 1
ATOM 695 O O . THR A 1 86 ? -2.083 -13.385 -0.987 1.00 96.38 86 THR A O 1
ATOM 698 N N . PHE A 1 87 ? -2.756 -11.244 -0.870 1.00 95.00 87 PHE A N 1
ATOM 699 C CA . PHE A 1 87 ? -2.912 -11.199 0.578 1.00 95.00 87 PHE A CA 1
ATOM 700 C C . PHE A 1 87 ? -4.065 -10.271 0.963 1.00 95.00 87 PHE A C 1
ATOM 702 O O . PHE A 1 87 ? -4.547 -9.484 0.147 1.00 95.00 87 PHE A O 1
ATOM 709 N N . PHE A 1 88 ? -4.509 -10.383 2.212 1.00 94.94 88 PHE A N 1
ATOM 710 C CA . PHE A 1 88 ? -5.524 -9.511 2.793 1.00 94.94 88 PHE A CA 1
ATOM 711 C C . PHE A 1 88 ? -4.861 -8.460 3.685 1.00 94.94 88 PHE A C 1
ATOM 713 O O . PHE A 1 88 ? -3.901 -8.764 4.390 1.00 94.94 88 PHE A O 1
ATOM 720 N N . ILE A 1 89 ? -5.405 -7.245 3.673 1.00 93.75 89 ILE A N 1
ATOM 721 C CA . ILE A 1 89 ? -5.065 -6.165 4.607 1.00 93.75 89 ILE A CA 1
ATOM 722 C C . ILE A 1 89 ? -6.308 -5.934 5.455 1.00 93.75 89 ILE A C 1
ATOM 724 O O . ILE A 1 89 ? -7.419 -5.907 4.919 1.00 93.75 89 ILE A O 1
ATOM 728 N N . GLY A 1 90 ? -6.157 -5.813 6.769 1.00 94.19 90 GLY A N 1
ATOM 729 C CA . GLY A 1 90 ? -7.315 -5.767 7.643 1.00 94.19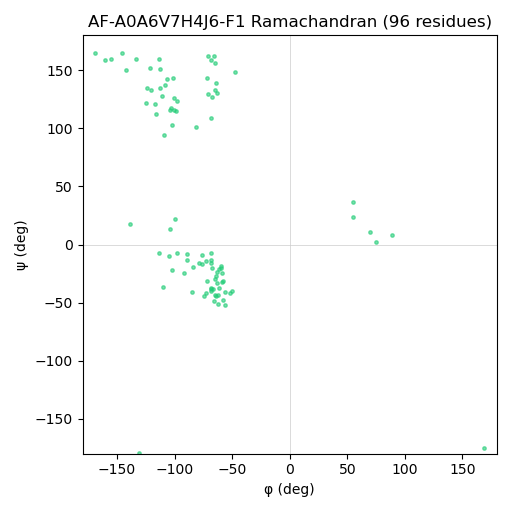 90 GLY A CA 1
ATOM 730 C C . GLY A 1 90 ? -6.987 -5.363 9.064 1.00 94.19 90 GLY A C 1
ATOM 731 O O . GLY A 1 90 ? -5.850 -5.420 9.501 1.00 94.19 90 GLY A O 1
ATOM 732 N N . LYS A 1 91 ? -8.033 -5.000 9.800 1.00 96.69 91 LYS A N 1
ATOM 733 C CA . LYS A 1 91 ? -7.936 -4.632 11.207 1.00 96.69 91 LYS A CA 1
ATOM 734 C C . LYS A 1 91 ? -7.551 -5.831 12.078 1.00 96.69 91 LYS A C 1
ATOM 736 O O . LYS A 1 91 ? -8.250 -6.849 12.088 1.00 96.69 91 LYS A O 1
ATOM 741 N N . HIS A 1 92 ? -6.504 -5.676 12.878 1.00 95.81 92 HIS A N 1
ATOM 742 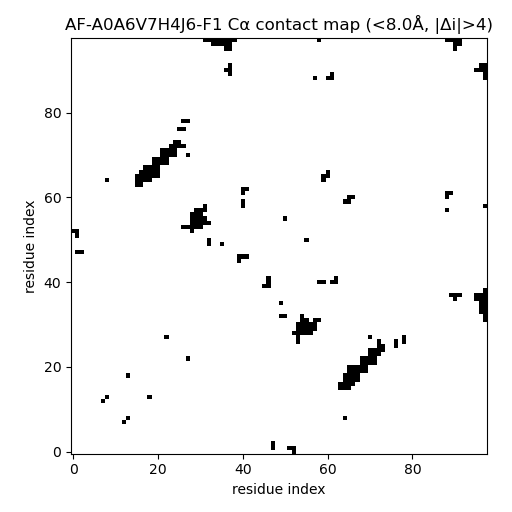C CA . HIS A 1 92 ? -6.117 -6.631 13.903 1.00 95.81 92 HIS A CA 1
ATOM 743 C C . HIS A 1 92 ? -7.195 -6.721 14.996 1.00 95.81 92 HIS A C 1
ATOM 745 O O . HIS A 1 92 ? -7.703 -5.709 15.488 1.00 95.81 92 HIS A O 1
ATOM 751 N N . LYS A 1 93 ? -7.565 -7.947 15.384 1.00 95.50 93 LYS A N 1
ATOM 752 C CA . LYS A 1 93 ? -8.733 -8.196 16.250 1.00 95.50 93 LYS A CA 1
ATOM 753 C C . LYS A 1 93 ? -8.545 -7.690 17.680 1.00 95.50 93 LYS A C 1
ATOM 755 O O . LYS A 1 93 ? -9.493 -7.161 18.250 1.00 95.50 93 LYS A O 1
ATOM 760 N N . ASP A 1 94 ? -7.335 -7.819 18.220 1.00 95.88 94 ASP A N 1
ATOM 761 C CA . ASP A 1 94 ? -7.095 -7.587 19.651 1.00 95.88 94 ASP A CA 1
ATOM 762 C C . ASP A 1 94 ? -6.847 -6.115 20.006 1.00 95.88 94 ASP A C 1
ATOM 764 O O . ASP A 1 94 ? -7.344 -5.624 21.014 1.00 95.88 94 ASP A O 1
ATOM 768 N N . ASN A 1 95 ? -6.085 -5.393 19.181 1.00 95.12 95 ASN A N 1
ATOM 769 C CA . ASN A 1 95 ? -5.658 -4.013 19.445 1.00 95.12 95 ASN A CA 1
ATOM 770 C C . ASN A 1 95 ? -6.275 -2.995 18.467 1.00 95.12 95 ASN A C 1
ATOM 772 O O . ASN A 1 95 ? -6.117 -1.791 18.648 1.00 95.12 95 ASN A O 1
ATOM 776 N N . GLY A 1 96 ? -6.973 -3.458 17.425 1.00 96.00 96 GLY A N 1
ATOM 777 C CA . GLY A 1 96 ? -7.602 -2.603 16.428 1.00 96.00 96 GLY A CA 1
ATOM 778 C C . GLY A 1 96 ? -6.648 -1.856 15.495 1.00 96.00 96 GLY A C 1
ATOM 779 O O . GLY A 1 96 ? -7.131 -0.975 14.774 1.00 96.00 96 GLY A O 1
ATOM 780 N N . SER A 1 97 ? -5.350 -2.184 15.488 1.00 96.50 97 SER A N 1
ATOM 781 C CA . SER A 1 97 ? -4.399 -1.648 14.509 1.00 96.50 97 SER A CA 1
ATOM 782 C C . SER A 1 97 ? -4.729 -2.136 13.098 1.00 96.50 97 SER A C 1
ATOM 784 O O . SER A 1 97 ? -5.492 -3.092 12.932 1.00 96.50 97 SER A O 1
ATOM 786 N N . ILE A 1 98 ? -4.194 -1.462 12.083 1.00 93.88 98 ILE A N 1
ATOM 787 C CA . ILE A 1 98 ? -4.136 -2.001 10.714 1.00 93.88 98 ILE A CA 1
ATOM 788 C C . ILE A 1 98 ? -3.113 -3.142 10.599 1.00 93.88 98 ILE A C 1
ATOM 790 O O . ILE A 1 98 ? -2.262 -3.268 11.515 1.00 93.88 98 ILE A O 1
#

Mean predicted aligned error: 2.95 Å

pLDDT: mean 94.37, std 3.83, range [77.38, 98.0]

Solvent-accessible surface area (backbone atoms only — not comparable to full-atom values): 6094 Å² total; per-residue (Å²): 114,65,72,59,55,54,49,56,61,73,64,54,86,55,74,68,56,77,34,73,46,78,44,81,42,73,64,84,29,63,38,70,51,76,81,42,46,41,72,36,65,78,37,69,71,61,31,64,74,65,47,51,87,55,24,40,52,48,51,42,37,64,67,38,62,27,71,41,80,45,78,51,59,54,97,83,43,74,91,60,80,91,79,88,85,88,83,87,75,62,63,41,88,90,81,40,16,72

Sequence (98 aa):
VLPFIYRCLGSKHLPFEGNAFVHLDSHPDMLIPKTMLANTVWDKNQLFSEISIENWILPAAYAGHFKHLIWVKPPWANQMVDGVTTFFIGKHKDNGSI

Organism: NCBI:txid395501

Secondary structure (DSSP, 8-state):
-HHHHHHHHHTTSS-SSSPEEEEESSS------TTSBGGGGG-HHHHHHH--TTS-HHHHHHTTS-SEEEEE--TT--SS-SS---------TTT-B-